Protein AF-A0A815K4U1-F1 (afdb_monomer)

Structure (mmCIF, N/CA/C/O backbone):
data_AF-A0A815K4U1-F1
#
_entry.id   AF-A0A815K4U1-F1
#
loop_
_atom_site.group_PDB
_atom_site.id
_atom_site.type_symbol
_atom_site.label_atom_id
_atom_site.label_alt_id
_atom_site.label_comp_id
_atom_site.label_asym_id
_atom_site.label_entity_id
_atom_site.label_seq_id
_atom_site.pdbx_PDB_ins_code
_atom_site.Cartn_x
_atom_site.Cartn_y
_atom_site.Cartn_z
_atom_site.occupancy
_atom_site.B_iso_or_equiv
_atom_site.auth_seq_id
_atom_site.auth_comp_id
_atom_site.auth_asym_id
_atom_site.auth_atom_id
_atom_site.pdbx_PDB_model_num
ATOM 1 N N . THR A 1 1 ? -1.571 -46.300 34.596 1.00 50.66 1 THR A N 1
ATOM 2 C CA . THR A 1 1 ? -0.907 -44.979 34.509 1.00 50.66 1 THR A CA 1
ATOM 3 C C . THR A 1 1 ? -1.264 -44.341 33.185 1.00 50.66 1 THR A C 1
ATOM 5 O O . THR A 1 1 ? -0.738 -44.724 32.150 1.00 50.66 1 THR A O 1
ATOM 8 N N . THR A 1 2 ? -2.224 -43.425 33.180 1.00 48.00 2 THR A N 1
ATOM 9 C CA . THR A 1 2 ? -2.679 -42.746 31.961 1.00 48.00 2 THR A CA 1
ATOM 10 C C . THR A 1 2 ? -1.605 -41.767 31.493 1.00 48.00 2 THR A C 1
ATOM 12 O O . THR A 1 2 ? -1.316 -40.782 32.168 1.00 48.00 2 THR A O 1
ATOM 15 N N . ARG A 1 3 ? -0.976 -42.051 30.348 1.00 35.16 3 ARG A N 1
ATOM 16 C CA . ARG A 1 3 ? -0.039 -41.133 29.693 1.00 35.16 3 ARG A CA 1
ATOM 17 C C . ARG A 1 3 ? -0.640 -40.650 28.381 1.00 35.16 3 ARG A C 1
ATOM 19 O O . ARG A 1 3 ? -0.804 -41.419 27.442 1.00 35.16 3 ARG A O 1
ATOM 26 N N . PHE A 1 4 ? -0.958 -39.361 28.354 1.00 44.84 4 PHE A N 1
ATOM 27 C CA . PHE A 1 4 ? -1.341 -38.622 27.159 1.00 44.84 4 PHE A CA 1
ATOM 28 C C . PHE A 1 4 ? -0.190 -38.622 26.144 1.00 44.84 4 PHE A C 1
ATOM 30 O O . PHE A 1 4 ? 0.940 -38.245 26.465 1.00 44.84 4 PHE A O 1
ATOM 37 N N . LEU A 1 5 ? -0.490 -39.037 24.914 1.00 36.84 5 LEU A N 1
ATOM 38 C CA . LEU A 1 5 ? 0.420 -38.982 23.774 1.00 36.84 5 LEU A CA 1
ATOM 39 C C . LEU A 1 5 ? 0.498 -37.542 23.244 1.00 36.84 5 LEU A C 1
ATOM 41 O O . LEU A 1 5 ? -0.469 -37.004 22.711 1.00 36.84 5 LEU A O 1
ATOM 45 N N . LYS A 1 6 ? 1.671 -36.915 23.381 1.00 43.72 6 LYS A N 1
ATOM 46 C CA . LYS A 1 6 ? 2.035 -35.687 22.661 1.00 43.72 6 LYS A CA 1
ATOM 47 C C . LYS A 1 6 ? 2.313 -36.047 21.199 1.00 43.72 6 LYS A C 1
ATOM 49 O O . LYS A 1 6 ? 3.376 -36.589 20.901 1.00 43.72 6 LYS A O 1
ATOM 54 N N . PHE A 1 7 ? 1.398 -35.718 20.293 1.00 44.31 7 PHE A N 1
ATOM 55 C CA . PHE A 1 7 ? 1.644 -35.831 18.856 1.00 44.31 7 PHE A CA 1
ATOM 56 C C . PHE A 1 7 ? 2.394 -34.593 18.345 1.00 44.31 7 PHE A C 1
ATOM 58 O O . PHE A 1 7 ? 1.958 -33.457 18.530 1.00 44.31 7 PHE A O 1
ATOM 65 N N . ARG A 1 8 ? 3.560 -34.813 17.726 1.00 48.53 8 ARG A N 1
ATOM 66 C CA . ARG A 1 8 ? 4.285 -33.808 16.939 1.00 48.53 8 ARG A CA 1
ATOM 67 C C . ARG A 1 8 ? 3.766 -33.892 15.503 1.00 48.53 8 ARG A C 1
ATOM 69 O O . ARG A 1 8 ? 4.003 -34.892 14.842 1.00 48.53 8 ARG A O 1
ATOM 76 N N . HIS A 1 9 ? 3.071 -32.865 15.028 1.00 52.41 9 HIS A N 1
ATOM 77 C CA . HIS A 1 9 ? 2.729 -32.739 13.609 1.00 52.41 9 HIS A CA 1
ATOM 78 C C . HIS A 1 9 ? 3.939 -32.152 12.871 1.00 52.41 9 HIS A C 1
ATOM 80 O O . HIS A 1 9 ? 4.224 -30.966 13.030 1.00 52.41 9 HIS A O 1
ATOM 86 N N . THR A 1 10 ? 4.689 -32.968 12.125 1.00 56.56 10 THR A N 1
ATOM 87 C CA . THR A 1 10 ? 5.943 -32.534 11.469 1.00 56.56 10 THR A CA 1
ATOM 88 C C . THR A 1 10 ? 5.972 -32.712 9.953 1.00 56.56 10 THR A C 1
ATOM 90 O O . THR A 1 10 ? 6.969 -32.331 9.344 1.00 56.56 10 THR A O 1
ATOM 93 N N . THR A 1 11 ? 4.915 -33.216 9.301 1.00 58.22 11 THR A N 1
ATOM 94 C CA . THR A 1 11 ? 4.907 -33.337 7.832 1.00 58.22 11 THR A CA 1
ATOM 95 C C . THR A 1 11 ? 3.599 -32.885 7.179 1.00 58.22 11 THR A C 1
ATOM 97 O O . THR A 1 11 ? 2.522 -32.955 7.764 1.00 58.22 11 THR A O 1
ATOM 100 N N . ILE A 1 12 ? 3.690 -32.426 5.925 1.00 51.53 12 ILE A N 1
ATOM 101 C CA . ILE A 1 12 ? 2.548 -31.985 5.097 1.00 51.53 12 ILE A CA 1
ATOM 102 C C . ILE A 1 12 ? 1.506 -33.107 4.933 1.00 51.53 12 ILE A C 1
ATOM 104 O O . ILE A 1 12 ? 0.309 -32.845 4.837 1.00 51.53 12 ILE A O 1
ATOM 108 N N . TYR A 1 13 ? 1.950 -34.364 4.962 1.00 50.31 13 TYR A N 1
ATOM 109 C CA . TYR A 1 13 ? 1.088 -35.536 4.833 1.00 50.31 13 TYR A CA 1
ATOM 110 C C . TYR A 1 13 ? 0.141 -35.708 6.038 1.00 50.31 13 TYR A C 1
ATOM 112 O O . TYR A 1 13 ? -1.028 -36.048 5.858 1.00 50.31 13 TYR A O 1
ATOM 120 N N . ASP A 1 14 ? 0.601 -35.375 7.252 1.00 55.62 14 ASP A N 1
ATOM 121 C CA . ASP A 1 14 ? -0.213 -35.412 8.480 1.00 55.62 14 ASP A CA 1
ATOM 122 C C . ASP A 1 14 ? -1.363 -34.399 8.428 1.00 55.62 14 ASP A C 1
ATOM 124 O O . ASP A 1 14 ? -2.472 -34.653 8.899 1.00 55.62 14 ASP A O 1
ATOM 128 N N . VAL A 1 15 ? -1.099 -33.248 7.808 1.00 54.59 15 VAL A N 1
ATOM 129 C CA . VAL A 1 15 ? -2.071 -32.169 7.628 1.00 54.59 15 VAL A CA 1
ATOM 130 C C . VAL A 1 15 ? -3.144 -32.583 6.621 1.00 54.59 15 VAL A C 1
ATOM 132 O O . VAL A 1 15 ? -4.330 -32.398 6.878 1.00 54.59 15 VAL A O 1
ATOM 135 N N . ILE A 1 16 ? -2.757 -33.206 5.505 1.00 54.81 16 ILE A N 1
ATOM 136 C CA . ILE A 1 16 ? -3.704 -33.679 4.482 1.00 54.81 16 ILE A CA 1
ATOM 137 C C . ILE A 1 16 ? -4.631 -34.766 5.047 1.00 54.81 16 ILE A C 1
ATOM 139 O O . ILE A 1 16 ? -5.839 -34.736 4.801 1.00 54.81 16 ILE A O 1
ATOM 143 N N . ASN A 1 17 ? -4.094 -35.695 5.842 1.00 57.09 17 ASN A N 1
ATOM 144 C CA . ASN A 1 17 ? -4.903 -36.739 6.473 1.00 57.09 17 ASN A CA 1
ATOM 145 C C . ASN A 1 17 ? -5.855 -36.189 7.546 1.00 57.09 17 ASN A C 1
ATOM 147 O O . ASN A 1 17 ? -6.979 -36.672 7.648 1.00 57.09 17 ASN A O 1
ATOM 151 N N . TYR A 1 18 ? -5.467 -35.149 8.293 1.00 57.38 18 TYR A N 1
ATOM 152 C CA . TYR A 1 18 ? -6.356 -34.492 9.257 1.00 57.38 18 TYR A CA 1
ATOM 153 C C . TYR A 1 18 ? -7.634 -33.950 8.592 1.00 57.38 18 TYR A C 1
ATOM 155 O O . TYR A 1 18 ? -8.734 -34.206 9.083 1.00 57.38 18 TYR A O 1
ATOM 163 N N . TYR A 1 19 ? -7.508 -33.285 7.439 1.00 53.81 19 TYR A N 1
ATOM 164 C CA . TYR A 1 19 ? -8.648 -32.680 6.735 1.00 53.81 19 TYR A CA 1
ATOM 165 C C . TYR A 1 19 ? -9.514 -33.676 5.965 1.00 53.81 19 TYR A C 1
ATOM 167 O O . TYR A 1 19 ? -10.706 -33.440 5.792 1.00 53.81 19 TYR A O 1
ATOM 175 N N . ARG A 1 20 ? -8.961 -34.818 5.545 1.00 56.19 20 ARG A N 1
ATOM 176 C CA . ARG A 1 20 ? -9.781 -35.911 5.000 1.00 56.19 20 ARG A CA 1
ATOM 177 C C . ARG A 1 20 ? -10.709 -36.530 6.045 1.00 56.19 20 ARG A C 1
ATOM 179 O O . ARG A 1 20 ? -11.745 -37.058 5.666 1.00 56.19 20 ARG A O 1
ATOM 186 N N . CYS A 1 21 ? -10.343 -36.456 7.324 1.00 57.22 21 CYS A N 1
ATOM 187 C CA . CYS A 1 21 ? -11.087 -37.077 8.419 1.00 57.22 21 CYS A CA 1
ATOM 188 C C . CYS A 1 21 ? -12.055 -36.125 9.151 1.00 57.22 21 CYS A C 1
ATOM 190 O O . CYS A 1 21 ? -12.871 -36.606 9.930 1.00 57.22 21 CYS A O 1
ATOM 192 N N . HIS A 1 22 ? -11.980 -34.805 8.935 1.00 54.75 22 HIS A N 1
ATOM 193 C CA . HIS A 1 22 ? -12.795 -33.803 9.643 1.00 54.75 22 HIS A CA 1
ATOM 194 C C . HIS A 1 22 ? -13.566 -32.935 8.637 1.00 54.75 22 HIS A C 1
ATOM 196 O O . HIS A 1 22 ? -13.102 -31.870 8.236 1.00 54.75 22 HIS A O 1
ATOM 202 N N . HIS A 1 23 ? -14.743 -33.407 8.217 1.00 54.06 23 HIS A N 1
ATOM 203 C CA . HIS A 1 23 ? -15.550 -32.797 7.150 1.00 54.06 23 HIS A CA 1
ATOM 204 C C . HIS A 1 23 ? -16.219 -31.455 7.517 1.00 54.06 23 HIS A C 1
ATOM 206 O O . HIS A 1 23 ? -16.687 -30.761 6.618 1.00 54.06 23 HIS A O 1
ATOM 212 N N . ASP A 1 24 ? -16.204 -31.059 8.795 1.00 54.56 24 ASP A N 1
ATOM 213 C CA . ASP A 1 24 ? -16.897 -29.861 9.301 1.00 54.56 24 ASP A CA 1
ATOM 214 C C . ASP A 1 24 ? -15.993 -28.620 9.452 1.00 54.56 24 ASP A C 1
ATOM 216 O O . ASP A 1 24 ? -16.450 -27.570 9.899 1.00 54.56 24 ASP A O 1
ATOM 220 N N . VAL A 1 25 ? -14.705 -28.707 9.096 1.00 49.03 25 VAL A N 1
ATOM 221 C CA . VAL A 1 25 ? -13.742 -27.603 9.270 1.00 49.03 25 VAL A CA 1
ATOM 222 C C . VAL A 1 25 ? -13.426 -26.968 7.913 1.00 49.03 25 VAL A C 1
ATOM 224 O O . VAL A 1 25 ? -12.709 -27.540 7.092 1.00 49.03 25 VAL A O 1
ATOM 227 N N . SER A 1 26 ? -13.974 -25.774 7.668 1.00 48.62 26 SER A N 1
ATOM 228 C CA . SER A 1 26 ? -13.758 -25.004 6.435 1.00 48.62 26 SER A CA 1
ATOM 229 C C . SER A 1 26 ? -12.356 -24.386 6.398 1.00 48.62 26 SER A C 1
ATOM 231 O O . SER A 1 26 ? -11.815 -23.957 7.413 1.00 48.62 26 SER A O 1
ATOM 233 N N . TYR A 1 27 ? -11.778 -24.261 5.203 1.00 38.75 27 TYR A N 1
ATOM 234 C CA . TYR A 1 27 ? -10.484 -23.613 4.937 1.00 38.75 27 TYR A CA 1
ATOM 235 C C . TYR A 1 27 ? -10.367 -22.163 5.476 1.00 38.75 27 TYR A C 1
ATOM 237 O O . TYR A 1 27 ? -9.260 -21.654 5.639 1.00 38.75 27 TYR A O 1
ATOM 245 N N . LEU A 1 28 ? -11.483 -21.506 5.814 1.00 44.75 28 LEU A N 1
ATOM 246 C CA . LEU A 1 28 ? -11.499 -20.190 6.470 1.00 44.75 28 LEU A CA 1
ATOM 247 C C . LEU A 1 28 ? -11.109 -20.230 7.957 1.00 44.75 28 LEU A C 1
ATOM 249 O O . LEU A 1 28 ? -10.681 -19.207 8.491 1.00 44.75 28 LEU A O 1
ATOM 253 N N . ASP A 1 29 ? -11.206 -21.387 8.615 1.00 45.25 29 ASP A N 1
ATOM 254 C CA . ASP A 1 29 ? -10.976 -21.491 10.056 1.00 45.25 29 ASP A CA 1
ATOM 255 C C . ASP A 1 29 ? -9.506 -21.617 10.445 1.00 45.25 29 ASP A C 1
ATOM 257 O O . ASP A 1 29 ? -9.200 -21.478 11.630 1.00 45.25 29 ASP A O 1
ATOM 261 N N . ARG A 1 30 ? -8.567 -21.766 9.493 1.00 53.06 30 ARG A N 1
ATOM 262 C CA . ARG A 1 30 ? -7.139 -21.507 9.764 1.00 53.06 30 ARG A CA 1
ATOM 263 C C . ARG A 1 30 ? -6.320 -21.074 8.550 1.00 53.06 30 ARG A C 1
ATOM 265 O O . ARG A 1 30 ? -6.089 -21.874 7.651 1.00 53.06 30 ARG A O 1
ATOM 272 N N . TYR A 1 31 ? -5.670 -19.906 8.674 1.00 36.28 31 TYR A N 1
ATOM 273 C CA . TYR A 1 31 ? -4.308 -19.672 8.159 1.00 36.28 31 TYR A CA 1
ATOM 274 C C . TYR A 1 31 ? -3.611 -18.455 8.854 1.00 36.28 31 TYR A C 1
ATOM 276 O O . TYR A 1 31 ? -3.946 -17.310 8.572 1.00 36.28 31 TYR A O 1
ATOM 284 N N . ASN A 1 32 ? -2.627 -18.697 9.752 1.00 44.47 32 ASN A N 1
ATOM 285 C CA . ASN A 1 32 ? -1.655 -17.746 10.382 1.00 44.47 32 ASN A CA 1
ATOM 286 C C . ASN A 1 32 ? -2.149 -16.650 11.388 1.00 44.47 32 ASN A C 1
ATOM 288 O O . ASN A 1 32 ? -1.763 -15.490 11.286 1.00 44.47 32 ASN A O 1
ATOM 292 N N . ALA A 1 33 ? -3.062 -16.916 12.329 1.00 50.53 33 ALA A N 1
ATOM 293 C CA . ALA A 1 33 ? -2.806 -17.415 13.700 1.00 50.53 33 ALA A CA 1
ATOM 294 C C . ALA A 1 33 ? -2.336 -16.390 14.777 1.00 50.53 33 ALA A C 1
ATOM 296 O O . ALA A 1 33 ? -1.186 -16.401 15.209 1.00 50.53 33 ALA A O 1
ATOM 297 N N . GLY A 1 34 ? -3.275 -15.584 15.302 1.00 48.59 34 GLY A N 1
ATOM 298 C CA . GLY A 1 34 ? -3.273 -15.212 16.732 1.00 48.59 34 GLY A CA 1
ATOM 299 C C . GLY A 1 34 ? -3.473 -13.740 17.102 1.00 48.59 34 GLY A C 1
ATOM 300 O O . GLY A 1 34 ? -3.861 -13.465 18.235 1.00 48.59 34 GLY A O 1
ATOM 301 N N . ARG A 1 35 ? -3.236 -12.781 16.199 1.00 58.00 35 ARG A N 1
ATOM 302 C CA . ARG A 1 35 ? -3.351 -11.352 16.535 1.00 58.00 35 ARG A CA 1
ATOM 303 C C . ARG A 1 35 ? -4.636 -10.758 15.953 1.00 58.00 35 ARG A C 1
ATOM 305 O O . ARG A 1 35 ? -4.848 -10.909 14.749 1.00 58.00 35 ARG A O 1
ATOM 312 N N . PRO A 1 36 ? -5.476 -10.085 16.762 1.00 70.25 36 PRO A N 1
ATOM 313 C CA . PRO A 1 36 ? -6.627 -9.373 16.229 1.00 70.25 36 PRO A CA 1
ATOM 314 C C . PRO A 1 36 ? -6.169 -8.321 15.205 1.00 70.25 36 PRO A C 1
ATOM 316 O O . PRO A 1 36 ? -5.055 -7.791 15.330 1.00 70.25 36 PRO A O 1
ATOM 319 N N . PRO A 1 37 ? -6.992 -8.031 14.182 1.00 76.44 37 PRO A N 1
ATOM 320 C CA . PRO A 1 37 ? -6.697 -6.975 13.225 1.00 76.44 37 PRO A CA 1
ATOM 321 C C . PRO A 1 37 ? -6.452 -5.658 13.966 1.00 76.44 37 PRO A C 1
ATOM 323 O O . PRO A 1 37 ? -7.114 -5.353 14.954 1.00 76.44 37 PRO A O 1
ATOM 326 N N . ALA A 1 38 ? -5.475 -4.885 13.493 1.00 85.19 38 ALA A N 1
ATOM 327 C CA . ALA A 1 38 ? -5.075 -3.642 14.151 1.00 85.19 38 ALA A CA 1
ATOM 328 C C . ALA A 1 38 ? -6.163 -2.560 14.105 1.00 85.19 38 ALA A C 1
ATOM 330 O O . ALA A 1 38 ? -6.119 -1.633 14.907 1.00 85.19 38 ALA A O 1
ATOM 331 N N . LEU A 1 39 ? -7.098 -2.673 13.157 1.00 87.62 39 LEU A N 1
ATOM 332 C CA . LEU A 1 39 ? -8.273 -1.822 13.052 1.00 87.62 39 LEU A CA 1
ATOM 333 C C . LEU A 1 39 ? -9.536 -2.677 13.102 1.00 87.62 39 LEU A C 1
ATOM 335 O O . LEU A 1 39 ? -9.611 -3.724 12.448 1.00 87.62 39 LEU A O 1
ATOM 339 N N . ASP A 1 40 ? -10.532 -2.202 13.838 1.00 90.50 40 ASP A N 1
ATOM 340 C CA . ASP A 1 40 ? -11.864 -2.793 13.834 1.00 90.50 40 ASP A CA 1
ATOM 341 C C . ASP A 1 40 ? -12.665 -2.393 12.578 1.00 90.50 40 ASP A C 1
ATOM 343 O O . ASP A 1 40 ? -12.263 -1.557 11.764 1.00 90.50 40 ASP A O 1
ATOM 347 N N . SER A 1 41 ? -13.842 -2.997 12.406 1.00 88.31 41 SER A N 1
ATOM 348 C CA . SER A 1 41 ? -14.693 -2.735 11.239 1.00 88.31 41 SER A CA 1
ATOM 349 C C . SER A 1 41 ? -15.171 -1.277 11.131 1.00 88.31 41 SER A C 1
ATOM 351 O O . SER A 1 41 ? -15.365 -0.776 10.021 1.00 88.31 41 SER A O 1
ATOM 353 N N . THR A 1 42 ? -15.347 -0.579 12.255 1.00 92.88 42 THR A N 1
ATOM 354 C CA . THR A 1 42 ? -15.778 0.825 12.290 1.00 92.88 42 THR A CA 1
ATOM 355 C C . THR A 1 42 ? -14.652 1.772 11.895 1.00 92.88 42 THR A C 1
ATOM 357 O O . THR A 1 42 ? -14.860 2.666 11.075 1.00 92.88 42 THR A O 1
ATOM 360 N N . GLN A 1 43 ? -13.441 1.519 12.379 1.00 92.25 43 GLN A N 1
ATOM 361 C CA . GLN A 1 43 ? -12.224 2.238 12.030 1.00 92.25 43 GLN A CA 1
ATOM 362 C C . GLN A 1 43 ? -11.867 2.035 10.559 1.00 92.25 43 GLN A C 1
ATOM 364 O O . GLN A 1 43 ? -11.483 2.987 9.889 1.00 92.25 43 GLN A O 1
ATOM 369 N N . ILE A 1 44 ? -12.069 0.830 10.013 1.00 91.75 44 ILE A N 1
ATOM 370 C CA . ILE A 1 44 ? -11.882 0.574 8.577 1.00 91.75 44 ILE A CA 1
ATOM 371 C C . ILE A 1 44 ? -12.852 1.423 7.739 1.00 91.75 44 ILE A C 1
ATOM 373 O O . ILE A 1 44 ? -12.442 2.007 6.736 1.00 91.75 44 ILE A O 1
ATOM 377 N N . LYS A 1 45 ? -14.120 1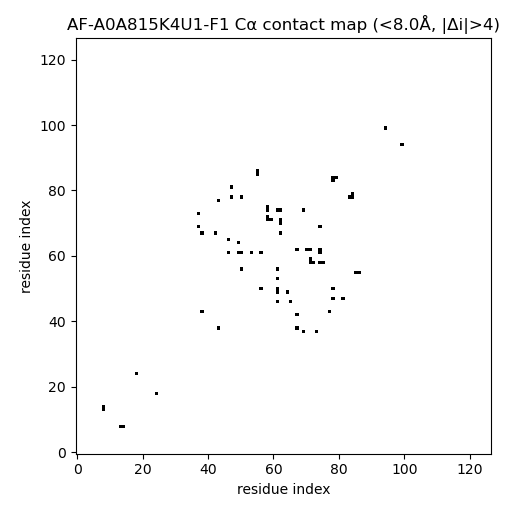.556 8.156 1.00 93.81 45 LYS A N 1
ATOM 378 C CA . LYS A 1 45 ? -15.096 2.429 7.474 1.00 93.81 45 LYS A CA 1
ATOM 379 C C . LYS A 1 45 ? -14.715 3.907 7.567 1.00 93.81 45 LYS A C 1
ATOM 381 O O . LYS A 1 45 ? -14.844 4.628 6.582 1.00 93.81 45 LYS A O 1
ATOM 386 N N . GLN A 1 46 ? -14.237 4.356 8.726 1.00 95.38 46 GLN A N 1
ATOM 387 C CA . GLN A 1 46 ? -13.737 5.723 8.901 1.00 95.38 46 GLN A CA 1
ATOM 388 C C . GLN A 1 46 ? -12.516 5.986 8.014 1.00 95.38 46 GLN A C 1
ATOM 390 O O . GLN A 1 46 ? -12.463 7.003 7.324 1.00 95.38 46 GLN A O 1
ATOM 395 N N . LEU A 1 47 ? -11.577 5.038 7.966 1.00 94.62 47 LEU A N 1
ATOM 396 C CA . LEU A 1 47 ? -10.399 5.110 7.110 1.00 94.62 47 LEU A CA 1
ATOM 397 C C . LEU A 1 47 ? -10.787 5.219 5.629 1.00 94.62 47 LEU A C 1
ATOM 399 O O . LEU A 1 47 ? -10.229 6.052 4.919 1.00 94.62 47 LEU A O 1
ATOM 403 N N . ASP A 1 48 ? -11.768 4.438 5.167 1.00 94.31 48 ASP A N 1
ATOM 404 C CA . ASP A 1 48 ? -12.280 4.523 3.793 1.00 94.31 48 ASP A CA 1
ATOM 405 C C . ASP A 1 48 ? -12.834 5.924 3.462 1.00 94.31 48 ASP A C 1
ATOM 407 O O . ASP A 1 48 ? -12.529 6.478 2.405 1.00 94.31 48 ASP A O 1
ATOM 411 N N . GLN A 1 49 ? -13.581 6.550 4.379 1.00 95.31 49 GLN A N 1
ATOM 412 C CA . GLN A 1 49 ? -14.096 7.915 4.187 1.00 95.31 49 GLN A CA 1
ATOM 413 C C . GLN A 1 49 ? -12.974 8.960 4.116 1.00 95.31 49 GLN A C 1
ATOM 415 O O . GLN A 1 49 ? -12.979 9.816 3.229 1.00 95.31 49 GLN A O 1
ATOM 420 N N . ILE A 1 50 ? -11.976 8.857 4.995 1.00 94.00 50 ILE A N 1
ATOM 421 C CA . ILE A 1 50 ? -10.827 9.774 5.014 1.00 94.00 50 ILE A CA 1
ATOM 422 C C . ILE A 1 50 ? -10.005 9.634 3.729 1.00 94.00 50 ILE A C 1
ATOM 424 O O . ILE A 1 50 ? -9.609 10.643 3.145 1.00 94.00 50 ILE A O 1
ATOM 428 N N . ILE A 1 51 ? -9.790 8.407 3.238 1.00 92.19 51 ILE A N 1
ATOM 429 C CA . ILE A 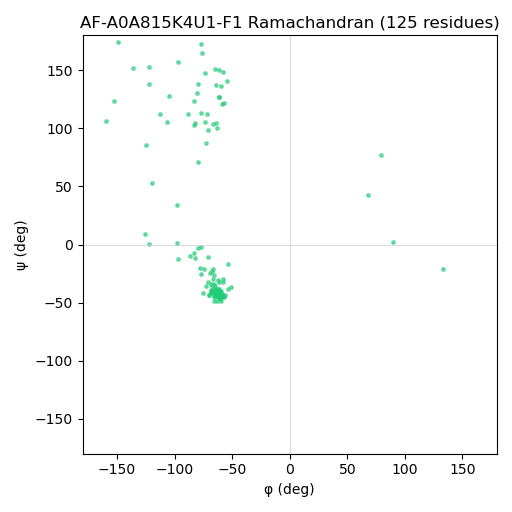1 51 ? -9.082 8.172 1.972 1.00 92.19 51 ILE A CA 1
ATOM 430 C C . ILE A 1 51 ? -9.857 8.767 0.790 1.00 92.19 51 ILE A C 1
ATOM 432 O O . ILE A 1 51 ? -9.240 9.323 -0.119 1.00 92.19 51 ILE A O 1
ATOM 436 N N . LYS A 1 52 ? -11.194 8.690 0.783 1.00 91.88 52 LYS A N 1
ATOM 437 C CA . LYS A 1 52 ? -12.013 9.310 -0.274 1.00 91.88 52 LYS A CA 1
ATOM 438 C C . LYS A 1 52 ? -11.856 10.829 -0.304 1.00 91.88 52 LYS A C 1
ATOM 440 O O . LYS A 1 52 ? -11.746 11.393 -1.390 1.00 91.88 52 LYS A O 1
ATOM 445 N N . GLN A 1 53 ? -11.802 11.466 0.863 1.00 92.19 53 GLN A N 1
ATOM 446 C CA . GLN A 1 53 ? -11.606 12.914 0.993 1.00 92.19 53 GLN A CA 1
ATOM 447 C C . GLN A 1 53 ? -10.164 13.336 0.667 1.00 92.19 53 GLN A C 1
ATOM 449 O O . GLN A 1 53 ? -9.950 14.364 0.033 1.00 92.19 53 GLN A O 1
ATOM 454 N N . ASN A 1 54 ? -9.178 12.504 1.017 1.00 89.50 54 ASN A N 1
ATOM 455 C CA . ASN A 1 54 ? -7.747 12.791 0.886 1.00 89.50 54 ASN A CA 1
ATOM 456 C C . ASN A 1 54 ? -7.041 11.777 -0.025 1.00 89.50 54 ASN A C 1
ATOM 458 O O . ASN A 1 54 ? -6.031 11.170 0.335 1.00 89.50 54 ASN A O 1
ATOM 462 N N . ARG A 1 55 ? -7.564 11.576 -1.240 1.00 84.50 55 ARG A N 1
ATOM 463 C CA . ARG A 1 55 ? -7.120 10.491 -2.141 1.00 84.50 55 ARG A CA 1
ATOM 464 C C . ARG A 1 55 ? -5.627 10.527 -2.483 1.00 84.50 55 ARG A C 1
ATOM 466 O O . ARG A 1 55 ? -5.013 9.479 -2.705 1.00 84.50 55 ARG A O 1
ATOM 473 N N . SER A 1 56 ? -5.060 11.728 -2.543 1.00 84.75 56 SER A N 1
ATOM 474 C CA . SER A 1 56 ? -3.645 11.977 -2.8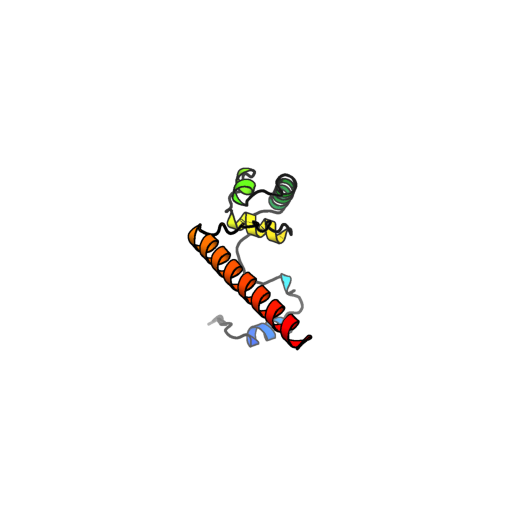40 1.00 84.75 56 SER A CA 1
ATOM 475 C C . SER A 1 56 ? -2.736 11.826 -1.623 1.00 84.75 56 SER A C 1
ATOM 477 O O . SER A 1 56 ? -1.522 11.778 -1.802 1.00 84.75 56 SER A O 1
ATOM 479 N N . GLY A 1 57 ? -3.308 11.738 -0.421 1.00 85.62 57 GLY A N 1
ATOM 480 C CA . GLY A 1 57 ? -2.555 11.781 0.818 1.00 85.62 57 GLY A CA 1
ATOM 481 C C . GLY A 1 57 ? -1.613 10.593 0.997 1.00 85.62 57 GLY A C 1
ATOM 482 O O . GLY A 1 57 ? -1.846 9.483 0.485 1.00 85.62 57 GLY A O 1
ATOM 483 N N . THR A 1 58 ? -0.527 10.824 1.723 1.00 90.81 58 THR A N 1
ATOM 484 C CA . THR A 1 58 ? 0.405 9.780 2.167 1.00 90.81 58 THR A CA 1
ATOM 485 C C . THR A 1 58 ? -0.184 8.985 3.335 1.00 90.81 58 THR A C 1
ATOM 487 O O . THR A 1 58 ? -1.156 9.397 3.960 1.00 90.81 58 THR A O 1
ATOM 490 N N . ALA A 1 59 ? 0.381 7.816 3.651 1.00 91.50 59 ALA A N 1
ATOM 491 C CA . ALA A 1 59 ? -0.072 7.050 4.817 1.00 91.50 59 ALA A CA 1
ATOM 492 C C . ALA A 1 59 ? 0.123 7.821 6.139 1.00 91.50 59 ALA A C 1
ATOM 494 O O . ALA A 1 59 ? -0.707 7.682 7.032 1.00 91.50 59 ALA A O 1
ATOM 495 N N . ALA A 1 60 ? 1.167 8.651 6.232 1.00 92.12 60 ALA A N 1
ATOM 496 C CA . ALA A 1 60 ? 1.429 9.524 7.376 1.00 92.12 60 ALA A CA 1
ATOM 497 C C . ALA A 1 60 ? 0.349 10.606 7.537 1.00 92.12 60 ALA A C 1
ATOM 499 O O . ALA A 1 60 ? -0.177 10.796 8.629 1.00 92.12 60 ALA A O 1
ATOM 500 N N . GLU A 1 61 ? -0.042 11.260 6.440 1.00 92.12 61 GLU A N 1
ATOM 501 C CA . GLU A 1 61 ? -1.133 12.247 6.439 1.00 92.12 61 GLU A CA 1
ATOM 502 C C . GLU A 1 61 ? -2.480 11.598 6.775 1.00 92.12 61 GLU A C 1
ATOM 504 O O . GLU A 1 61 ? -3.250 12.112 7.576 1.00 92.12 61 GLU A O 1
ATOM 509 N N . LEU A 1 62 ? -2.769 10.424 6.211 1.00 92.56 62 LEU A N 1
ATOM 510 C CA . LEU A 1 62 ? -3.996 9.699 6.544 1.00 92.56 62 LEU A CA 1
ATOM 511 C C . LEU A 1 62 ? -4.033 9.303 8.025 1.00 92.56 62 LEU A C 1
ATOM 513 O O . LEU A 1 62 ? -5.094 9.374 8.638 1.00 92.56 62 LEU A O 1
ATOM 517 N N . LEU A 1 63 ? -2.890 8.912 8.599 1.00 93.94 63 LEU A N 1
ATOM 518 C CA . LEU A 1 63 ? -2.782 8.587 10.018 1.00 93.94 63 LEU A CA 1
ATOM 519 C C . LEU A 1 63 ? -2.992 9.828 10.896 1.00 93.94 63 LEU A C 1
ATOM 521 O O . LEU A 1 63 ? -3.697 9.714 11.892 1.00 93.94 63 LEU A O 1
ATOM 525 N N . SER A 1 64 ? -2.466 11.002 10.524 1.00 93.94 64 SER A N 1
ATOM 526 C CA . SER A 1 64 ? -2.639 12.240 11.306 1.00 93.94 64 SER A CA 1
ATOM 527 C C . SER A 1 64 ? -4.081 12.760 11.330 1.00 93.94 64 SER A C 1
ATOM 529 O O . SER A 1 64 ? -4.469 13.448 12.271 1.00 93.94 64 SER A O 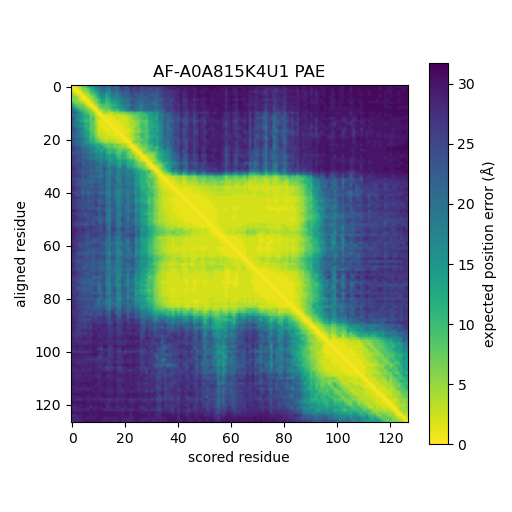1
ATOM 531 N N . HIS A 1 65 ? -4.901 12.391 10.342 1.00 91.81 65 HIS A N 1
ATOM 532 C CA . HIS A 1 65 ? -6.347 12.644 10.339 1.00 91.81 65 HIS A CA 1
ATOM 533 C C . HIS A 1 65 ? -7.155 11.648 11.187 1.00 91.81 65 HIS A C 1
ATOM 535 O O . HIS A 1 65 ? -8.376 11.775 11.294 1.00 91.81 65 HIS A O 1
ATOM 541 N N . THR A 1 66 ? -6.500 10.647 11.776 1.00 89.88 66 THR A N 1
ATOM 542 C CA . THR A 1 66 ? -7.139 9.598 12.573 1.00 89.88 66 THR A CA 1
ATOM 543 C C . THR A 1 66 ? -6.569 9.566 13.983 1.00 89.88 66 THR A C 1
ATOM 545 O O . THR A 1 66 ? -5.403 9.863 14.204 1.00 89.88 66 THR A O 1
ATOM 548 N N . ASN A 1 67 ? -7.367 9.104 14.942 1.00 91.06 67 ASN A N 1
ATOM 549 C CA . ASN A 1 67 ? -6.893 8.803 16.296 1.00 91.06 67 ASN A CA 1
ATOM 550 C C . ASN A 1 67 ? -6.612 7.300 16.469 1.00 91.06 67 ASN A C 1
ATOM 552 O O . ASN A 1 67 ? -6.877 6.722 17.522 1.00 91.06 67 ASN A O 1
ATOM 556 N N . PHE A 1 68 ? -6.148 6.626 15.412 1.00 92.31 68 PHE A N 1
ATOM 557 C CA . PHE A 1 68 ? -5.890 5.188 15.455 1.00 92.31 68 PHE A CA 1
ATOM 558 C C . PHE A 1 68 ? -4.543 4.899 16.122 1.00 92.31 68 PHE A C 1
ATOM 560 O O . PHE A 1 68 ? -3.516 5.440 15.724 1.00 92.31 68 PHE A O 1
ATOM 567 N N . ASN A 1 69 ? -4.523 3.980 17.091 1.00 91.81 69 ASN A N 1
ATOM 568 C CA . ASN A 1 69 ? -3.283 3.503 17.705 1.00 91.81 69 ASN A CA 1
ATOM 569 C C . ASN A 1 69 ? -2.601 2.459 16.805 1.00 91.81 69 ASN A C 1
ATOM 571 O O . ASN A 1 69 ? -2.642 1.254 17.064 1.00 91.81 69 ASN A O 1
ATOM 575 N N . THR A 1 70 ? -2.049 2.910 15.681 1.00 92.00 70 THR A N 1
ATOM 576 C CA . THR A 1 70 ? -1.450 2.040 14.668 1.00 92.00 70 THR A CA 1
ATOM 577 C C . THR A 1 70 ? -0.299 2.728 13.940 1.00 92.00 70 THR A C 1
ATOM 579 O O . THR A 1 70 ? -0.019 3.903 14.147 1.00 92.00 70 THR A O 1
ATOM 582 N N . THR A 1 71 ? 0.397 1.981 13.086 1.00 94.81 71 THR A N 1
ATOM 583 C CA . THR A 1 71 ? 1.544 2.490 12.323 1.00 94.81 71 THR A CA 1
ATOM 584 C C . THR A 1 71 ? 1.141 2.915 10.915 1.00 94.81 71 THR A C 1
ATOM 586 O O . THR A 1 71 ? 0.199 2.371 10.334 1.00 94.81 71 THR A O 1
ATOM 589 N N . GLU A 1 72 ? 1.928 3.800 10.304 1.00 94.44 72 GLU A N 1
ATOM 590 C CA . GLU A 1 72 ? 1.777 4.176 8.890 1.00 94.44 72 GLU A CA 1
ATOM 591 C C . GLU A 1 72 ? 1.788 2.954 7.962 1.00 94.44 72 GLU A C 1
ATOM 593 O O . GLU A 1 72 ? 1.011 2.867 7.012 1.00 94.44 72 GLU A O 1
ATOM 598 N N . ARG A 1 73 ? 2.633 1.959 8.268 1.00 92.50 73 ARG A N 1
ATOM 599 C CA . ARG A 1 73 ? 2.718 0.703 7.511 1.00 92.50 73 ARG A CA 1
ATOM 600 C C . ARG A 1 73 ? 1.398 -0.066 7.541 1.00 92.50 73 ARG A C 1
ATOM 602 O O . ARG A 1 73 ? 0.998 -0.649 6.529 1.00 92.50 73 ARG A O 1
ATOM 609 N N . THR A 1 74 ? 0.716 -0.060 8.682 1.00 92.81 74 THR A N 1
ATOM 610 C CA . THR A 1 74 ? -0.609 -0.665 8.822 1.00 92.81 74 THR A CA 1
ATOM 611 C C . THR A 1 74 ? -1.636 0.086 7.981 1.00 92.81 74 THR A C 1
ATOM 613 O O . THR A 1 74 ? -2.344 -0.544 7.198 1.00 92.81 74 THR A O 1
ATOM 616 N N . ILE A 1 75 ? -1.671 1.420 8.069 1.00 94.31 75 ILE A N 1
ATOM 617 C CA . ILE A 1 75 ? -2.566 2.259 7.254 1.00 94.31 75 ILE A CA 1
ATOM 618 C C . ILE A 1 75 ? -2.342 2.011 5.763 1.00 94.31 75 ILE A C 1
ATOM 620 O O . ILE A 1 75 ? -3.298 1.801 5.020 1.00 94.31 75 ILE A O 1
ATOM 624 N N . GLN A 1 76 ? -1.084 1.947 5.326 1.00 92.38 76 GLN A N 1
ATOM 625 C CA . GLN A 1 76 ? -0.740 1.643 3.942 1.00 92.38 76 GLN A CA 1
ATOM 626 C C . GLN A 1 76 ? -1.242 0.255 3.517 1.00 92.38 76 GLN A C 1
ATOM 628 O O . GLN A 1 76 ? -1.739 0.098 2.403 1.00 92.38 76 GLN A O 1
ATOM 633 N N . SER A 1 77 ? -1.149 -0.744 4.398 1.00 90.00 77 SER A N 1
AT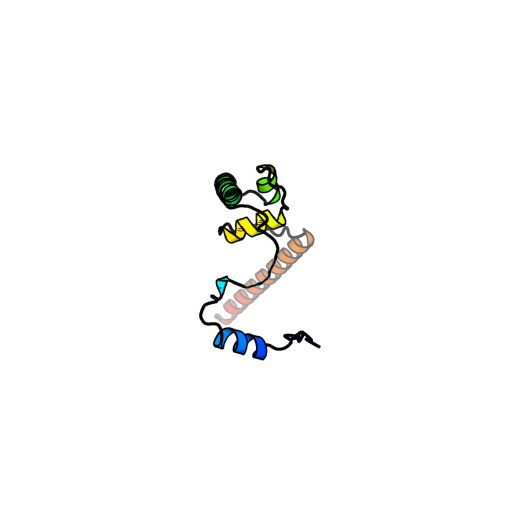OM 634 C CA . SER A 1 77 ? -1.641 -2.102 4.125 1.00 90.00 77 SER A CA 1
ATOM 635 C C . SER A 1 77 ? -3.164 -2.129 3.959 1.00 90.00 77 SER A C 1
ATOM 637 O O . SER A 1 77 ? -3.658 -2.707 2.991 1.00 90.00 77 SER A O 1
ATOM 639 N N . TYR A 1 78 ? -3.907 -1.445 4.837 1.00 92.12 78 TYR A N 1
ATOM 640 C CA . TYR A 1 78 ? -5.366 -1.324 4.724 1.00 92.12 78 TYR A CA 1
ATOM 641 C C . TYR A 1 78 ? -5.801 -0.500 3.510 1.00 92.12 78 TYR A C 1
ATOM 643 O O . TYR A 1 78 ? -6.739 -0.860 2.808 1.00 92.12 78 TYR A O 1
ATOM 651 N N . ARG A 1 79 ? -5.091 0.585 3.197 1.00 89.56 79 ARG A N 1
ATOM 652 C CA . ARG A 1 79 ? -5.339 1.380 1.989 1.00 89.56 79 ARG A CA 1
ATOM 653 C C . ARG A 1 79 ? -5.246 0.515 0.726 1.00 89.56 79 ARG A C 1
ATOM 655 O O . ARG A 1 79 ? -6.101 0.618 -0.152 1.00 89.56 79 ARG A O 1
ATOM 662 N N . LEU A 1 80 ? -4.233 -0.351 0.652 1.00 87.31 80 LEU A N 1
ATOM 663 C CA . LEU A 1 80 ? -4.056 -1.289 -0.457 1.00 87.31 80 LEU A CA 1
ATOM 664 C C . LEU A 1 80 ? -5.144 -2.371 -0.486 1.00 87.31 80 LEU A C 1
ATOM 666 O O . LEU A 1 80 ? -5.635 -2.676 -1.573 1.00 87.31 80 LEU A O 1
ATOM 670 N N . SER A 1 81 ? -5.544 -2.923 0.666 1.00 86.06 81 SER A N 1
ATOM 671 C CA . SER A 1 81 ? -6.608 -3.938 0.727 1.00 86.06 81 SER A CA 1
ATOM 672 C C . SER A 1 81 ? -7.981 -3.384 0.334 1.00 86.06 81 SER A C 1
ATOM 674 O O . SER A 1 81 ? -8.773 -4.100 -0.270 1.00 86.06 81 SER A O 1
ATOM 676 N N . LEU A 1 82 ? -8.228 -2.094 0.582 1.00 86.62 82 LEU A N 1
ATOM 677 C CA . LEU A 1 82 ? -9.408 -1.356 0.114 1.00 86.62 82 LEU A CA 1
ATOM 678 C C . LEU A 1 82 ? -9.336 -0.957 -1.377 1.00 86.62 82 LEU A C 1
ATOM 680 O O . LEU A 1 82 ? -10.269 -0.358 -1.905 1.00 86.62 82 LEU A O 1
ATOM 684 N N . GLY A 1 83 ? -8.237 -1.269 -2.073 1.00 86.94 83 GLY A N 1
ATOM 685 C CA . GLY A 1 83 ? -8.076 -1.030 -3.511 1.00 86.94 83 GLY A CA 1
ATOM 686 C C . GLY A 1 83 ? -7.477 0.329 -3.891 1.00 86.94 83 GLY A C 1
ATOM 687 O O . GLY A 1 83 ? -7.295 0.615 -5.078 1.00 86.94 83 GLY A O 1
ATOM 688 N N . TYR A 1 84 ? -7.099 1.167 -2.923 1.00 85.94 84 TYR A N 1
ATOM 689 C CA . TYR A 1 84 ? -6.482 2.462 -3.201 1.00 85.94 84 TYR A CA 1
ATOM 690 C C . TYR A 1 84 ? -4.982 2.301 -3.450 1.00 85.94 84 TYR A C 1
ATOM 692 O O . TYR A 1 84 ? -4.176 2.159 -2.530 1.00 85.94 84 TYR A O 1
ATOM 700 N N . ARG A 1 85 ? -4.579 2.359 -4.720 1.00 81.62 85 ARG A N 1
ATOM 701 C CA . ARG A 1 85 ? -3.159 2.317 -5.085 1.00 81.62 85 ARG A CA 1
ATOM 702 C C . ARG A 1 85 ? -2.505 3.690 -4.896 1.00 81.62 85 ARG A C 1
ATOM 704 O O . ARG A 1 85 ? -3.108 4.696 -5.280 1.00 81.62 85 ARG A O 1
ATOM 711 N N . PRO A 1 86 ? -1.276 3.758 -4.355 1.00 72.00 86 PRO A N 1
ATOM 712 C CA . PRO A 1 86 ? -0.511 4.996 -4.369 1.00 72.00 86 PRO A CA 1
ATOM 713 C C . PRO A 1 86 ? -0.290 5.432 -5.822 1.00 72.00 86 PRO A C 1
ATOM 715 O O . PRO A 1 86 ? 0.019 4.609 -6.691 1.00 72.00 86 PRO A O 1
ATOM 718 N N . ARG A 1 87 ? -0.463 6.729 -6.102 1.00 67.00 87 ARG A N 1
ATOM 719 C CA . ARG A 1 87 ? -0.046 7.291 -7.390 1.00 67.00 87 ARG A CA 1
ATOM 720 C C . ARG A 1 87 ? 1.463 7.094 -7.504 1.00 67.00 87 ARG A C 1
ATOM 722 O O . ARG A 1 87 ? 2.195 7.475 -6.594 1.00 67.00 87 ARG A O 1
ATOM 729 N N . LYS A 1 88 ? 1.927 6.491 -8.603 1.00 64.50 88 LYS A N 1
ATOM 730 C CA . LYS A 1 88 ? 3.358 6.491 -8.923 1.00 64.50 88 LYS A CA 1
ATOM 731 C C . LYS A 1 88 ? 3.787 7.952 -8.999 1.00 64.50 88 LYS A C 1
ATOM 733 O O . LYS A 1 88 ? 3.200 8.705 -9.777 1.00 64.50 88 LYS A O 1
ATOM 738 N N . SER A 1 89 ? 4.762 8.355 -8.190 1.00 59.69 89 SER A N 1
ATOM 739 C CA . SER A 1 89 ? 5.434 9.623 -8.427 1.00 59.69 89 SER A CA 1
ATOM 740 C C . SER A 1 89 ? 6.032 9.541 -9.828 1.00 59.69 89 SER A C 1
ATOM 742 O O . SER A 1 89 ? 6.786 8.618 -10.145 1.00 59.69 89 SER A O 1
ATOM 744 N N . VAL A 1 90 ? 5.635 10.461 -10.704 1.00 56.09 90 VAL A N 1
ATOM 745 C CA . VAL A 1 90 ? 6.346 10.665 -11.963 1.00 56.09 90 VAL A CA 1
ATOM 746 C C . VAL A 1 90 ? 7.644 11.342 -11.554 1.00 56.09 90 VAL A C 1
ATOM 748 O O . VAL A 1 90 ? 7.704 12.556 -11.396 1.00 56.09 90 VAL A O 1
ATOM 751 N N . PHE A 1 91 ? 8.649 10.539 -11.217 1.00 56.00 91 PHE A N 1
ATOM 752 C CA . PHE A 1 91 ? 9.970 11.062 -10.931 1.00 56.00 91 PHE A CA 1
ATOM 753 C C . PHE A 1 91 ? 10.554 11.525 -12.263 1.00 56.00 91 PHE A C 1
ATOM 755 O O . PHE A 1 91 ? 11.029 10.713 -13.059 1.00 56.00 91 PHE A O 1
ATOM 762 N N . GLU A 1 92 ? 10.473 12.824 -12.533 1.00 56.62 92 GLU A N 1
ATOM 763 C CA . GLU A 1 92 ? 11.282 13.425 -13.582 1.00 56.62 92 GLU A CA 1
ATOM 764 C C . GLU A 1 92 ? 12.742 13.287 -13.157 1.00 56.62 92 GLU A C 1
ATOM 766 O O . GLU A 1 92 ? 13.219 13.955 -12.236 1.00 56.62 92 GLU A O 1
ATOM 771 N N . VAL A 1 93 ? 13.449 12.352 -13.792 1.00 61.06 93 VAL A N 1
ATOM 772 C CA . VAL A 1 93 ? 14.880 12.167 -13.570 1.00 61.06 93 VAL A CA 1
ATOM 773 C C . VAL A 1 93 ? 15.579 13.443 -14.029 1.00 61.06 93 VAL A C 1
ATOM 775 O O . VAL A 1 93 ? 15.798 13.636 -15.224 1.00 61.06 93 VAL A O 1
ATOM 778 N N . LYS A 1 94 ? 15.944 14.317 -13.087 1.00 62.97 94 LYS A N 1
ATOM 779 C CA . LYS A 1 94 ? 16.821 15.454 -13.374 1.00 62.97 94 LYS A CA 1
ATOM 780 C C . LYS A 1 94 ? 18.199 14.906 -13.735 1.00 62.97 94 LYS A C 1
ATOM 782 O O . LYS A 1 94 ? 18.938 14.433 -12.872 1.00 62.97 94 LYS A O 1
ATOM 787 N N . THR A 1 95 ? 18.538 14.913 -15.022 1.00 68.56 95 THR A N 1
ATOM 788 C CA . THR A 1 95 ? 19.896 14.605 -15.475 1.00 68.56 95 THR A CA 1
ATOM 789 C C . THR A 1 95 ? 20.857 15.666 -14.956 1.00 68.56 95 THR A C 1
ATOM 791 O O . THR A 1 95 ? 20.554 16.852 -15.001 1.00 68.56 95 THR A O 1
ATOM 794 N N . SER A 1 96 ? 22.026 15.250 -14.466 1.00 82.75 96 SER A N 1
ATOM 795 C CA . SER A 1 96 ? 23.095 16.200 -14.154 1.00 82.75 96 SER A CA 1
ATOM 796 C C . SER A 1 96 ? 23.527 16.946 -15.420 1.00 82.75 96 SER A C 1
ATOM 798 O O . SER A 1 96 ? 23.518 16.361 -16.506 1.00 82.75 96 SER A O 1
ATOM 800 N N . ASN A 1 97 ? 23.987 18.194 -15.278 1.00 83.62 97 ASN A N 1
ATOM 801 C CA . ASN A 1 97 ? 24.459 19.016 -16.404 1.00 83.62 97 ASN A CA 1
ATOM 802 C C . ASN A 1 97 ? 25.499 18.280 -17.268 1.00 83.62 97 ASN A C 1
ATOM 804 O O . ASN A 1 97 ? 25.485 18.377 -18.491 1.00 83.62 97 ASN A O 1
ATOM 808 N N . LYS A 1 98 ? 26.367 17.473 -16.640 1.00 85.38 98 LYS A N 1
ATOM 809 C CA . LYS A 1 98 ? 27.359 16.640 -17.336 1.00 85.38 98 LYS A CA 1
ATOM 810 C C . LYS A 1 98 ? 26.708 15.583 -18.237 1.00 85.38 98 LYS A C 1
ATOM 812 O O . LYS A 1 98 ? 27.134 15.392 -19.371 1.00 85.38 98 LYS A O 1
ATOM 817 N N . ASN A 1 99 ? 25.672 14.897 -17.755 1.00 77.81 99 ASN A N 1
ATOM 818 C CA . ASN A 1 99 ? 24.948 13.910 -18.560 1.00 77.81 99 ASN A CA 1
ATOM 819 C C . ASN A 1 99 ? 24.110 14.563 -19.657 1.00 77.81 99 ASN A C 1
ATOM 821 O O . ASN A 1 99 ? 23.951 13.979 -20.727 1.00 77.81 99 ASN A O 1
ATOM 825 N N . GLU A 1 100 ? 23.600 15.764 -19.409 1.00 78.81 100 GLU A N 1
ATOM 826 C CA . GLU A 1 100 ? 22.918 16.555 -20.426 1.00 78.81 100 GLU A CA 1
ATOM 827 C C . GLU A 1 100 ? 23.877 16.924 -21.568 1.00 78.81 100 GLU A C 1
ATOM 829 O O . GLU A 1 100 ? 23.597 16.628 -22.727 1.00 78.81 100 GLU A O 1
ATOM 834 N N . GLN A 1 101 ? 25.069 17.438 -21.242 1.00 85.06 101 GLN A N 1
ATOM 835 C CA . GLN A 1 101 ? 26.126 17.728 -22.217 1.00 85.06 101 GLN A CA 1
ATOM 836 C C . GLN A 1 101 ? 26.553 16.486 -23.009 1.00 85.06 101 GLN A C 1
ATOM 838 O O . GLN A 1 101 ? 26.645 16.550 -24.234 1.00 85.06 101 GLN A O 1
ATOM 843 N N . ASN A 1 102 ? 26.742 15.342 -22.344 1.00 85.56 102 ASN A N 1
ATOM 844 C CA . ASN A 1 102 ? 27.065 14.080 -23.019 1.00 85.56 102 ASN A CA 1
ATOM 845 C C . ASN A 1 102 ? 25.967 13.666 -24.014 1.00 85.56 102 ASN A C 1
ATOM 847 O O . ASN A 1 102 ? 26.266 13.204 -25.115 1.00 85.56 102 ASN A O 1
ATOM 851 N N . ARG A 1 103 ? 24.691 13.854 -23.650 1.00 80.75 103 ARG A N 1
ATOM 852 C CA . ARG A 1 103 ? 23.555 13.570 -24.539 1.00 80.75 103 ARG A CA 1
ATOM 853 C C . ARG A 1 103 ? 23.524 14.511 -25.741 1.00 80.75 103 ARG A C 1
ATOM 855 O O . ARG A 1 103 ? 23.319 14.032 -26.854 1.00 80.75 103 ARG A O 1
ATOM 862 N N . TYR A 1 104 ? 23.780 15.807 -25.549 1.00 82.88 104 TYR A N 1
ATOM 863 C CA . TYR A 1 104 ? 23.879 16.761 -26.659 1.00 82.88 104 TYR A CA 1
ATOM 864 C C . TYR A 1 104 ? 25.032 16.423 -27.608 1.00 82.88 104 TYR A C 1
ATOM 866 O O . TYR A 1 104 ? 24.840 16.422 -28.823 1.00 82.88 104 TYR A O 1
ATOM 874 N N . GLN A 1 105 ? 26.207 16.080 -27.074 1.00 86.31 105 GLN A N 1
ATOM 875 C CA . GLN A 1 105 ? 27.360 15.675 -27.884 1.00 86.31 105 GLN A CA 1
ATOM 876 C C . GLN A 1 105 ? 27.058 14.420 -28.707 1.00 86.31 105 GLN A C 1
ATOM 878 O O . GLN A 1 105 ? 27.317 14.393 -29.910 1.00 86.31 105 GLN A O 1
ATOM 883 N N . PHE A 1 106 ? 26.450 13.409 -28.085 1.0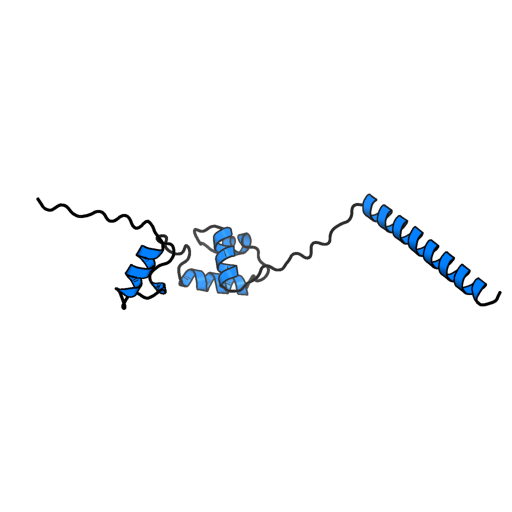0 82.69 106 PHE A N 1
ATOM 884 C CA . PHE A 1 106 ? 26.051 12.182 -28.769 1.00 82.69 106 PHE A CA 1
ATOM 885 C C . PHE A 1 106 ? 25.019 12.446 -29.879 1.00 82.69 106 PHE A C 1
ATOM 887 O O . PHE A 1 106 ? 25.161 11.949 -30.998 1.00 82.69 106 PHE A O 1
ATOM 894 N N . ALA A 1 107 ? 24.009 13.278 -29.607 1.00 79.81 107 ALA A N 1
ATOM 895 C CA . ALA A 1 107 ? 23.003 13.663 -30.595 1.00 79.81 107 ALA A CA 1
ATOM 896 C C . ALA A 1 107 ? 23.618 14.420 -31.785 1.00 79.81 107 ALA A C 1
ATOM 898 O O . ALA A 1 107 ? 23.300 14.115 -32.935 1.00 79.81 107 ALA A O 1
ATOM 899 N N . ALA A 1 108 ? 24.540 15.354 -31.527 1.00 80.38 108 ALA A N 1
ATOM 900 C CA . ALA A 1 108 ? 25.242 16.102 -32.569 1.00 80.38 108 ALA A CA 1
ATOM 901 C C . ALA A 1 108 ? 26.081 15.182 -33.472 1.00 80.38 108 ALA A C 1
ATOM 903 O O . ALA A 1 108 ? 26.017 15.289 -34.697 1.00 80.38 108 ALA A O 1
ATOM 904 N N . GLN A 1 109 ? 26.812 14.229 -32.886 1.00 80.06 109 GLN A N 1
ATOM 905 C CA . GLN A 1 109 ? 27.593 13.239 -33.636 1.00 80.06 109 GLN A CA 1
ATOM 906 C C . GLN A 1 109 ? 26.705 12.379 -34.545 1.00 80.06 109 GLN A C 1
ATOM 908 O O . GLN A 1 109 ? 27.015 12.192 -35.724 1.00 80.06 109 GLN A O 1
ATOM 913 N N . HIS A 1 110 ? 25.572 11.898 -34.028 1.00 74.06 110 HIS A N 1
ATOM 914 C CA . HIS A 1 110 ? 24.631 11.089 -34.802 1.00 74.06 110 HIS A CA 1
ATOM 915 C C . HIS A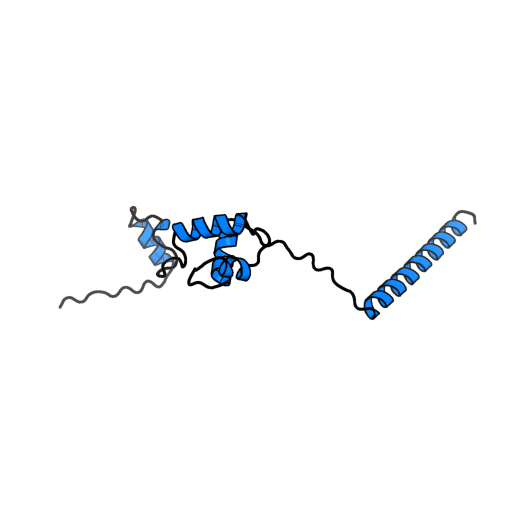 1 110 ? 23.925 11.878 -35.910 1.00 74.06 110 HIS A C 1
ATOM 917 O O . HIS A 1 110 ? 23.743 11.358 -37.014 1.00 74.06 110 HIS A O 1
ATOM 923 N N . TYR A 1 111 ? 23.555 13.132 -35.650 1.00 77.06 111 TYR A N 1
ATOM 924 C CA . TYR A 1 111 ? 22.968 14.016 -36.656 1.00 77.06 111 TYR A CA 1
ATOM 925 C C . TYR A 1 111 ? 23.932 14.246 -37.829 1.00 77.06 111 TYR A C 1
ATOM 927 O O . TYR A 1 111 ? 23.562 14.048 -38.989 1.00 77.06 111 TYR A O 1
ATOM 935 N N . LEU A 1 112 ? 25.200 14.552 -37.534 1.00 67.44 112 LEU A N 1
ATOM 936 C CA . LEU A 1 112 ? 26.245 14.732 -38.547 1.00 67.44 112 LEU A CA 1
ATOM 937 C C . LEU A 1 112 ? 26.525 13.445 -39.337 1.00 67.44 112 LEU A C 1
ATOM 939 O O . LEU A 1 112 ? 26.671 13.487 -40.561 1.00 67.44 112 LEU A O 1
ATOM 943 N N . ALA A 1 113 ? 26.552 12.290 -38.666 1.00 67.19 113 ALA A N 1
ATOM 944 C CA . ALA A 1 113 ? 26.724 10.996 -39.323 1.00 67.19 113 ALA A CA 1
ATOM 945 C C . ALA A 1 113 ? 25.577 10.685 -40.303 1.00 67.19 113 ALA A C 1
ATOM 947 O O . ALA A 1 113 ? 25.823 10.209 -41.414 1.00 67.19 113 ALA A O 1
ATOM 948 N N . ASN A 1 114 ? 24.335 11.007 -39.930 1.00 69.56 114 ASN A N 1
ATOM 949 C CA . ASN A 1 114 ? 23.170 10.836 -40.799 1.00 69.56 114 ASN A CA 1
ATOM 950 C C . ASN A 1 114 ? 23.197 11.776 -42.010 1.00 69.56 114 ASN A C 1
ATOM 952 O O . ASN A 1 114 ? 22.916 11.329 -43.123 1.00 69.56 114 ASN A O 1
ATOM 956 N N . ILE A 1 115 ? 23.600 13.039 -41.835 1.00 66.62 115 ILE A N 1
ATOM 957 C CA . ILE A 1 115 ? 23.783 13.974 -42.957 1.00 66.62 115 ILE A CA 1
ATOM 958 C C . ILE A 1 115 ? 24.822 13.434 -43.941 1.00 66.62 115 ILE A C 1
ATOM 960 O O . ILE A 1 115 ? 24.557 13.361 -45.140 1.00 66.62 115 ILE A O 1
ATOM 964 N N . LYS A 1 116 ? 25.983 12.991 -43.443 1.00 64.62 116 LYS A N 1
ATOM 965 C CA . LYS A 1 116 ? 27.060 12.449 -44.284 1.00 64.62 116 LYS A CA 1
ATOM 966 C C . LYS A 1 116 ? 26.607 11.212 -45.064 1.00 64.62 116 LYS A C 1
ATOM 968 O O . LYS A 1 116 ? 26.908 11.084 -46.249 1.00 64.62 116 LYS A O 1
ATOM 973 N N . LYS A 1 117 ? 25.850 10.320 -44.419 1.00 65.75 117 LYS A N 1
ATOM 974 C CA . LYS A 1 117 ? 25.285 9.119 -45.050 1.00 65.75 117 LYS A CA 1
ATOM 975 C C . LYS A 1 117 ? 24.272 9.468 -46.143 1.00 65.75 117 LYS A C 1
ATOM 977 O O . LYS A 1 117 ? 24.297 8.851 -47.205 1.00 65.75 117 LYS A O 1
ATOM 982 N N . ASN A 1 118 ? 23.424 10.469 -45.912 1.00 66.06 118 ASN A N 1
ATOM 983 C CA . ASN A 1 118 ? 22.456 10.937 -46.904 1.00 66.06 118 ASN A CA 1
ATOM 984 C C . ASN A 1 118 ? 23.138 11.623 -48.096 1.00 66.06 118 ASN A C 1
ATOM 986 O O . ASN A 1 118 ? 22.780 11.337 -49.234 1.00 66.06 118 ASN A O 1
ATOM 990 N N . PHE A 1 119 ? 24.168 12.438 -47.857 1.00 66.56 119 PHE A N 1
ATOM 991 C CA . PHE A 1 119 ? 24.960 13.070 -48.917 1.00 66.56 119 PHE A CA 1
ATOM 992 C C . PHE A 1 119 ? 25.668 12.036 -49.811 1.00 66.56 119 PHE A C 1
ATOM 994 O O . PHE A 1 119 ? 25.584 12.104 -51.035 1.00 66.56 119 PHE A O 1
ATOM 1001 N N . LEU A 1 120 ? 26.296 11.019 -49.209 1.00 61.53 120 LEU A N 1
ATOM 1002 C CA . LEU A 1 120 ? 26.904 9.902 -49.945 1.00 61.53 120 LEU A CA 1
ATOM 1003 C C . LEU A 1 120 ? 25.871 9.124 -50.769 1.00 61.53 120 LEU A C 1
ATOM 1005 O O . LEU A 1 120 ? 26.127 8.792 -51.921 1.00 61.53 120 LEU A O 1
ATOM 1009 N N . LYS A 1 121 ? 24.686 8.865 -50.206 1.00 60.53 121 LYS A N 1
ATOM 1010 C CA . LYS A 1 121 ? 23.610 8.149 -50.903 1.00 60.53 121 LYS A CA 1
ATOM 1011 C C . LYS A 1 121 ? 23.066 8.934 -52.102 1.00 60.53 121 LYS A C 1
ATOM 1013 O O . LYS A 1 121 ? 22.695 8.322 -53.097 1.00 60.53 121 LYS A O 1
ATOM 1018 N N . MET A 1 122 ? 23.034 10.265 -52.020 1.00 56.88 122 MET A N 1
ATOM 1019 C CA . MET A 1 122 ? 22.644 11.122 -53.142 1.00 56.88 122 MET A CA 1
ATOM 1020 C C . MET A 1 122 ? 23.695 11.111 -54.256 1.00 56.88 122 MET A C 1
ATOM 1022 O O . MET A 1 122 ? 23.323 10.942 -55.408 1.00 56.88 122 MET A O 1
ATOM 1026 N N . ASN A 1 123 ? 24.991 11.188 -53.943 1.00 60.38 123 ASN A N 1
ATOM 1027 C CA . ASN A 1 123 ? 26.038 11.184 -54.976 1.00 60.38 123 ASN A CA 1
ATOM 1028 C C . ASN A 1 123 ? 26.202 9.835 -55.700 1.00 60.38 123 ASN A C 1
ATOM 1030 O O . ASN A 1 1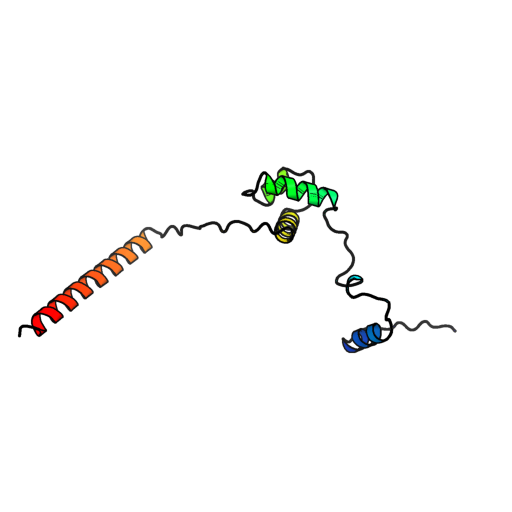23 ? 26.635 9.819 -56.843 1.00 60.38 123 ASN A O 1
ATOM 1034 N N . VAL A 1 124 ? 25.826 8.714 -55.076 1.00 60.56 124 VAL A N 1
ATOM 1035 C CA . VAL A 1 124 ? 25.851 7.381 -55.717 1.00 60.56 124 VAL A CA 1
ATOM 1036 C C . VAL A 1 124 ? 24.665 7.159 -56.672 1.00 60.56 124 VAL A C 1
ATOM 1038 O O . VAL A 1 124 ? 24.737 6.296 -57.534 1.00 60.56 124 VAL A O 1
ATOM 1041 N N . MET A 1 125 ? 23.569 7.920 -56.552 1.00 53.12 125 MET A N 1
ATOM 1042 C CA . MET A 1 125 ? 22.401 7.791 -57.445 1.00 53.12 125 MET A CA 1
ATOM 1043 C C . MET A 1 125 ? 22.504 8.611 -58.741 1.00 53.12 125 MET A C 1
ATOM 1045 O O . MET A 1 125 ? 21.670 8.433 -5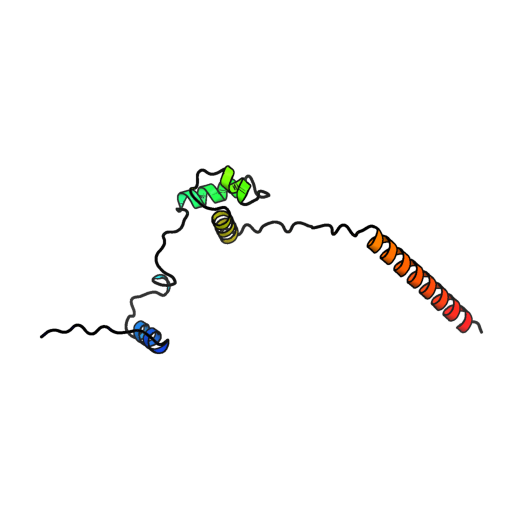9.623 1.00 53.12 125 MET A O 1
ATOM 1049 N N . TRP A 1 126 ? 23.497 9.494 -58.856 1.00 49.91 126 TRP A N 1
ATOM 1050 C CA . TRP A 1 126 ? 23.680 10.393 -60.004 1.00 49.91 126 TRP A CA 1
ATOM 1051 C C . TRP A 1 126 ? 25.078 10.293 -60.643 1.00 49.91 126 TRP A C 1
ATOM 1053 O O . TRP A 1 126 ? 25.417 11.134 -61.473 1.00 49.91 126 TRP A O 1
ATOM 1063 N N . GLY A 1 127 ? 25.886 9.307 -60.236 1.00 44.59 127 GLY A N 1
ATOM 1064 C CA . GLY A 1 127 ? 27.240 9.051 -60.742 1.00 44.59 127 GLY A CA 1
ATOM 1065 C C . GLY A 1 127 ? 27.350 7.742 -61.504 1.00 44.59 127 GLY A C 1
ATOM 1066 O O . GLY A 1 127 ? 26.518 6.844 -61.247 1.00 44.59 127 GLY A O 1
#

Foldseek 3Di:
DDDDDDDDPDDPVSVVVVCVVDVPDDPVVDDDDDDDQQDDPVRLVVLVVLCVVVVQDQLVVSVVVDPRPDDSVSSVVSCVVVPRDHDPPPPPPPDDPVVVVVVVVVVVVVVVVVVVVVVVVVVVVVD

Sequence (127 aa):
TTRFLKFRHTTIYDVINYYRCHHDVSYLDRYNAGRPPALDSTQIKQLDQIIKQNRSGTAAELLSHTNFNTTERTIQSYRLSLGYRPRKSVFEVKTSNKNEQNRYQFAAQHYLANIKKNFLKMNVMWG

Secondary structure (DSSP, 8-state):
----------SHHHHHHHHHH-TT--GGG-SS-----SS-HHHHHHHHHHHHHTTT--HHHHHHTS--SS-HHHHHHHHHHTT-PPPPP-------HHHHHHHHHHHHHHHHHHHHHHHHHHHHS--

Solvent-accessible surface area (backbone atoms only — not comparable to full-atom values): 8257 Å² total; per-residue (Å²): 134,94,75,84,83,84,81,81,89,84,52,74,67,61,56,55,54,53,55,74,73,42,90,86,68,59,81,86,81,66,83,92,88,88,75,77,72,88,59,54,76,66,53,50,54,51,50,54,54,51,42,69,76,42,69,86,55,51,40,61,55,55,46,73,77,45,93,67,91,71,52,47,69,54,48,43,51,52,40,45,75,76,66,53,72,80,77,78,77,83,74,76,78,78,69,53,72,68,58,49,51,53,50,52,52,52,51,52,54,51,53,52,51,51,51,54,52,50,54,52,56,55,55,64,75,77,103

Radius of gyration: 32.04 Å; Cα contacts (8 Å, |Δi|>4): 37; chains: 1; bounding box: 44×64×95 Å

Nearest PDB structures (foldseek):
  5nr6-assembly1_A  TM=4.179E-01  e=8.095E-01  Dictyostelium discoideum

Organism: Adineta ricciae (NCBI:txid249248)

pLDDT: mean 72.16, std 18.05, range [35.16, 95.38]

Mean predicted aligned error: 17.98 Å